Protein AF-A0A9D1TPM6-F1 (afdb_monomer_lite)

Organism: NCBI:txid2838536

Structure (mmCIF, N/CA/C/O backbone):
data_AF-A0A9D1TPM6-F1
#
_entry.id   AF-A0A9D1TPM6-F1
#
loop_
_atom_site.group_PDB
_atom_site.id
_atom_site.type_symbol
_atom_site.label_atom_id
_atom_site.label_alt_id
_atom_site.label_comp_id
_atom_site.label_asym_id
_atom_site.label_entity_id
_atom_site.label_seq_id
_atom_site.pdbx_PDB_ins_code
_atom_site.Cartn_x
_atom_site.Cartn_y
_atom_site.Cartn_z
_atom_site.occupancy
_atom_site.B_iso_or_equiv
_atom_site.auth_seq_id
_atom_site.auth_comp_id
_atom_site.auth_asym_id
_atom_site.auth_atom_id
_atom_site.pdbx_PDB_model_num
ATOM 1 N N . MET A 1 1 ? 1.474 7.282 37.736 1.00 44.75 1 MET A N 1
ATOM 2 C CA . MET A 1 1 ? 1.884 7.096 36.324 1.00 44.75 1 MET A CA 1
ATOM 3 C C . MET A 1 1 ? 0.642 6.899 35.463 1.00 44.75 1 MET A C 1
ATOM 5 O O . MET A 1 1 ? 0.138 5.787 35.370 1.00 44.75 1 MET A O 1
ATOM 9 N N . THR A 1 2 ? 0.105 7.966 34.879 1.00 52.41 2 THR A N 1
ATOM 10 C CA . THR A 1 2 ? -1.038 7.901 33.957 1.00 52.41 2 THR A CA 1
ATOM 11 C C . THR A 1 2 ? -0.558 7.381 32.605 1.00 52.41 2 THR A C 1
ATOM 13 O O . THR A 1 2 ? 0.027 8.108 31.805 1.00 52.41 2 THR A O 1
ATOM 16 N N . LYS A 1 3 ? -0.730 6.080 32.358 1.00 59.22 3 LYS A N 1
ATOM 17 C CA . LYS A 1 3 ?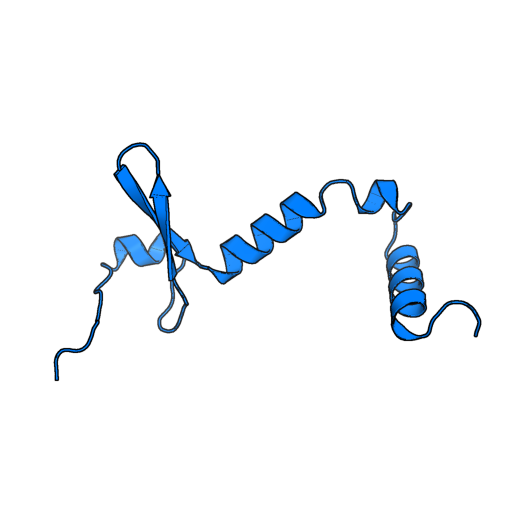 -0.400 5.492 31.057 1.00 59.22 3 LYS A CA 1
ATOM 18 C C . LYS A 1 3 ? -1.457 5.953 30.055 1.00 59.22 3 LYS A C 1
ATOM 20 O O . LYS A 1 3 ? -2.643 5.736 30.277 1.00 59.22 3 LYS A O 1
ATOM 25 N N . ARG A 1 4 ? -1.020 6.590 28.964 1.00 66.94 4 ARG A N 1
ATOM 26 C CA . ARG A 1 4 ? -1.836 6.926 27.783 1.00 66.94 4 ARG A CA 1
ATOM 27 C C . ARG A 1 4 ? -2.266 5.640 27.065 1.00 66.94 4 ARG A C 1
ATOM 29 O O . ARG A 1 4 ? -1.778 5.329 25.986 1.00 66.94 4 ARG A O 1
ATOM 36 N N . GLN A 1 5 ? -3.107 4.844 27.716 1.00 72.44 5 GLN A N 1
ATOM 37 C CA . GLN A 1 5 ? -3.669 3.614 27.176 1.00 72.44 5 GLN A CA 1
ATOM 38 C C . GLN A 1 5 ? -5.084 3.890 26.686 1.00 72.44 5 GLN A C 1
ATOM 40 O O . GLN A 1 5 ? -5.908 4.440 27.413 1.00 72.44 5 GLN A O 1
ATOM 45 N N . ILE A 1 6 ? -5.349 3.494 25.445 1.00 73.69 6 ILE A N 1
ATOM 46 C CA . ILE A 1 6 ? -6.683 3.482 24.855 1.00 73.69 6 ILE A CA 1
ATOM 47 C C . ILE A 1 6 ? -7.092 2.014 24.756 1.00 73.69 6 ILE A C 1
ATOM 49 O O . ILE A 1 6 ? -6.432 1.222 24.081 1.00 73.69 6 ILE A O 1
ATOM 53 N N . THR A 1 7 ? -8.160 1.636 25.454 1.00 79.19 7 THR A N 1
ATOM 54 C CA . THR A 1 7 ? -8.690 0.272 25.405 1.00 79.19 7 THR A CA 1
ATOM 55 C C . THR A 1 7 ? -9.660 0.151 24.243 1.00 79.19 7 THR A C 1
ATOM 57 O O . THR A 1 7 ? -10.723 0.759 24.247 1.00 79.19 7 THR A O 1
ATOM 60 N N . VAL A 1 8 ? -9.308 -0.672 23.257 1.00 77.94 8 VAL A N 1
ATOM 61 C CA . VAL A 1 8 ? -10.199 -1.007 22.139 1.00 77.94 8 VAL A CA 1
ATOM 62 C C . VAL A 1 8 ? -10.956 -2.303 22.472 1.00 77.94 8 VAL A C 1
ATOM 64 O O . VAL A 1 8 ? -10.284 -3.296 22.777 1.00 77.94 8 VAL A O 1
ATOM 67 N N . PRO A 1 9 ? -12.302 -2.338 22.433 1.00 80.62 9 PRO A N 1
ATOM 68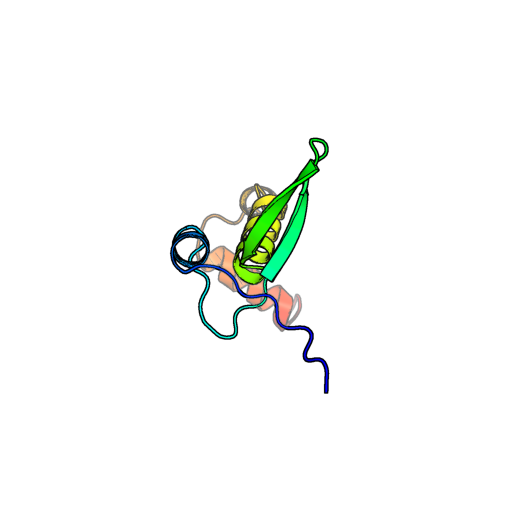 C CA . PRO A 1 9 ? -13.088 -3.561 22.631 1.00 80.62 9 PRO A CA 1
ATOM 69 C C . PRO A 1 9 ? -12.775 -4.647 21.591 1.00 80.62 9 PRO A C 1
ATOM 71 O O . PRO A 1 9 ? -12.352 -4.348 20.475 1.00 80.62 9 PRO A O 1
ATOM 74 N N . VAL A 1 10 ? -12.990 -5.919 21.940 1.00 77.81 10 VAL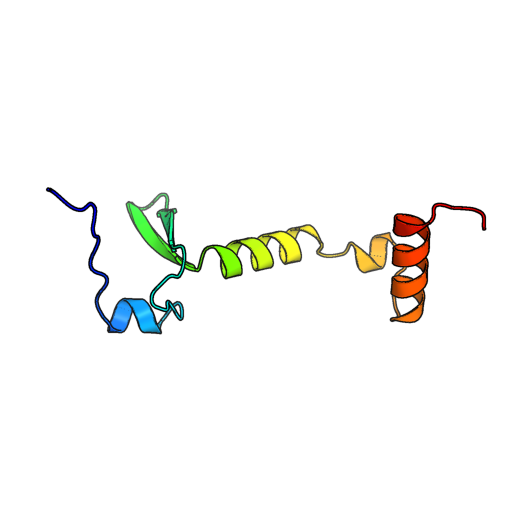 A N 1
ATOM 75 C CA . VAL A 1 10 ? -12.594 -7.066 21.097 1.00 77.81 10 VAL A CA 1
ATOM 76 C C . VAL A 1 10 ? -13.280 -7.079 19.726 1.00 77.81 10 VAL A C 1
ATOM 78 O O . VAL A 1 10 ? -12.632 -7.393 18.729 1.00 77.81 10 VAL A O 1
ATOM 81 N N . GLU A 1 11 ? -14.549 -6.682 19.651 1.00 78.00 11 GLU A N 1
ATOM 82 C CA . GLU A 1 11 ? -15.310 -6.618 18.395 1.00 78.00 11 GLU A CA 1
ATOM 83 C C . GLU A 1 11 ? -14.710 -5.595 17.422 1.00 78.00 11 GLU A C 1
ATOM 85 O O . GLU A 1 11 ? -14.519 -5.896 16.245 1.00 78.00 11 GLU A O 1
ATOM 90 N N . ILE A 1 12 ? -14.280 -4.443 17.945 1.00 77.94 12 ILE A N 1
ATOM 91 C CA . ILE A 1 12 ? -13.647 -3.366 17.174 1.00 77.94 12 ILE A CA 1
ATOM 92 C C . ILE A 1 12 ? -12.235 -3.742 16.717 1.00 77.94 12 ILE A C 1
ATOM 94 O O . ILE A 1 12 ? -11.769 -3.232 15.707 1.00 77.94 12 ILE A O 1
ATOM 98 N N . ARG A 1 13 ? -11.531 -4.645 17.417 1.00 73.81 13 ARG A N 1
ATOM 99 C CA . ARG A 1 13 ? -10.216 -5.138 16.958 1.00 73.81 13 ARG A CA 1
ATOM 100 C C . ARG A 1 13 ? -10.338 -6.144 15.818 1.00 73.81 13 ARG A C 1
ATOM 102 O O . ARG A 1 13 ? -9.478 -6.172 14.944 1.00 73.81 13 ARG A O 1
ATOM 109 N N . ARG A 1 14 ? -11.385 -6.975 15.823 1.00 76.19 14 ARG A N 1
ATOM 110 C CA . ARG A 1 14 ? -11.552 -8.062 14.845 1.00 76.19 14 ARG A CA 1
ATOM 111 C C . ARG A 1 14 ? -11.877 -7.554 13.444 1.00 76.19 14 ARG A C 1
ATOM 113 O O . ARG A 1 14 ? -11.313 -8.081 12.495 1.00 76.19 14 ARG A O 1
ATOM 120 N N . GLN A 1 15 ? -12.725 -6.533 13.319 1.00 71.19 15 GLN A N 1
ATOM 121 C CA . GLN A 1 15 ? -13.103 -5.956 12.020 1.00 71.19 15 GLN A CA 1
ATOM 122 C C . GLN A 1 15 ? -11.900 -5.466 11.182 1.00 71.19 15 GLN A C 1
ATOM 124 O O . GLN A 1 15 ? -11.759 -5.913 10.048 1.00 71.19 15 GLN A O 1
ATOM 129 N N . PRO A 1 16 ? -11.011 -4.601 11.707 1.00 68.31 16 PRO A N 1
ATOM 130 C CA . PRO A 1 16 ? -9.804 -4.151 11.011 1.00 68.31 16 PRO A CA 1
ATOM 131 C C . PRO A 1 16 ? -8.609 -5.113 11.154 1.00 68.31 16 PRO A C 1
ATOM 133 O O . PRO A 1 16 ? -7.528 -4.805 10.656 1.00 68.31 16 PRO A O 1
ATOM 136 N N . GLY A 1 17 ? -8.761 -6.249 11.849 1.00 72.06 17 GLY A N 1
ATOM 137 C CA . GLY A 1 17 ? -7.692 -7.236 12.040 1.00 72.06 17 GLY A CA 1
ATOM 138 C C . GLY A 1 17 ? -6.545 -6.783 12.955 1.00 72.06 17 GLY A C 1
ATOM 139 O O . GLY A 1 17 ? -5.413 -7.224 12.769 1.00 72.06 17 GLY A O 1
ATOM 140 N N . LEU A 1 18 ? -6.817 -5.913 13.932 1.00 78.44 18 LEU A N 1
ATOM 141 C CA . LEU A 1 18 ? -5.812 -5.353 14.840 1.00 78.44 18 LEU A CA 1
ATOM 142 C C . LEU A 1 18 ? -5.310 -6.382 15.859 1.00 78.44 18 LEU A C 1
ATOM 144 O O . LEU A 1 18 ? -6.088 -6.953 16.634 1.00 78.44 18 LEU A O 1
ATOM 148 N N . LYS A 1 19 ? -3.990 -6.556 15.915 1.00 78.38 19 LYS A N 1
ATOM 149 C CA . LYS A 1 19 ? -3.289 -7.399 16.889 1.00 78.38 19 LYS A CA 1
ATOM 150 C C . LYS A 1 19 ? -2.605 -6.554 17.962 1.00 78.38 19 LYS A C 1
ATOM 152 O O . LYS A 1 19 ? -2.416 -5.347 17.833 1.00 78.38 19 LYS A O 1
ATOM 157 N N . SER A 1 20 ? -2.250 -7.196 19.075 1.00 72.00 20 SER A N 1
ATOM 158 C CA . SER A 1 20 ? -1.474 -6.530 20.123 1.00 72.00 20 SER A CA 1
ATOM 159 C C . SER A 1 20 ? -0.101 -6.137 19.576 1.00 72.00 20 SER A C 1
ATOM 161 O O . SER A 1 20 ? 0.626 -7.003 19.101 1.00 72.00 20 SER A O 1
ATOM 163 N N . GLY A 1 21 ? 0.250 -4.852 19.671 1.00 75.56 21 GLY A N 1
ATOM 164 C CA . GLY A 1 21 ? 1.491 -4.298 19.118 1.00 75.56 21 GLY A CA 1
ATOM 165 C C . GLY A 1 21 ? 1.330 -3.595 17.766 1.00 75.56 21 GLY A C 1
ATOM 166 O O . GLY A 1 21 ? 2.271 -2.938 17.331 1.00 75.56 21 GLY A O 1
ATOM 167 N N . ASP A 1 22 ? 0.155 -3.672 17.132 1.00 74.44 22 ASP A N 1
ATOM 168 C CA . ASP A 1 22 ? -0.107 -2.948 15.886 1.00 74.44 22 ASP A CA 1
ATOM 169 C C . ASP A 1 22 ? -0.190 -1.435 16.120 1.00 74.44 22 ASP A C 1
ATOM 171 O O . ASP A 1 22 ? -0.807 -0.957 17.077 1.00 74.44 22 ASP A O 1
ATOM 175 N N . ASN A 1 23 ? 0.374 -0.674 15.181 1.00 73.94 23 ASN A N 1
ATOM 176 C CA . ASN A 1 23 ? 0.195 0.770 15.125 1.00 73.94 23 ASN A CA 1
ATOM 177 C C . ASN A 1 23 ? -1.154 1.102 14.479 1.00 73.94 23 ASN A C 1
ATOM 179 O O . ASN A 1 23 ? -1.484 0.641 13.383 1.00 73.94 23 ASN A O 1
ATOM 183 N N . ILE A 1 24 ? -1.929 1.929 15.173 1.00 76.88 24 ILE A N 1
ATOM 184 C CA . ILE A 1 24 ? -3.288 2.303 14.794 1.00 76.88 24 ILE A CA 1
ATOM 185 C C . ILE A 1 24 ? -3.279 3.731 14.259 1.00 76.88 24 ILE A C 1
ATOM 187 O O . ILE A 1 24 ? -2.733 4.632 14.897 1.00 76.88 24 ILE A O 1
ATOM 191 N N . LEU A 1 25 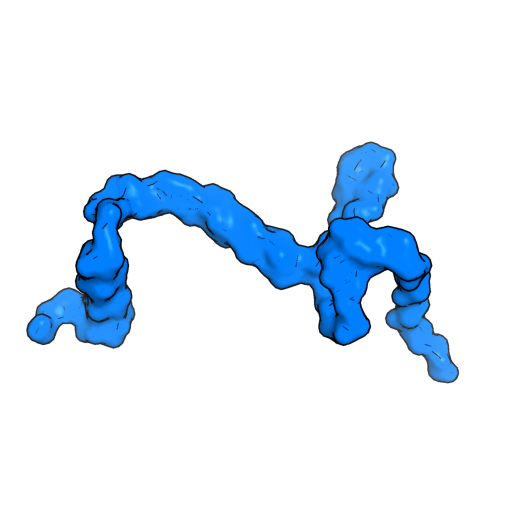? -3.922 3.942 13.113 1.00 74.06 25 LEU A N 1
ATOM 192 C CA . LEU A 1 25 ? -4.171 5.272 12.572 1.00 74.06 25 LEU A CA 1
ATOM 193 C C . LEU A 1 25 ? -5.587 5.722 12.943 1.00 74.06 25 LEU A C 1
ATOM 195 O O . LEU A 1 25 ? -6.554 5.010 12.669 1.00 74.06 2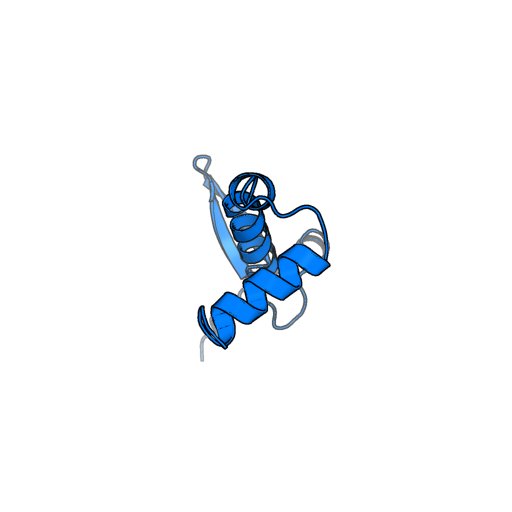5 LEU A O 1
ATOM 199 N N . PHE A 1 26 ? -5.694 6.912 13.534 1.00 76.94 26 PHE A N 1
ATOM 200 C CA . PHE A 1 26 ? -6.967 7.584 13.783 1.00 76.94 26 PHE A CA 1
ATOM 201 C C . PHE A 1 26 ? -7.218 8.607 12.678 1.00 76.94 26 PHE A C 1
ATOM 203 O O . PHE A 1 26 ? -6.450 9.558 12.52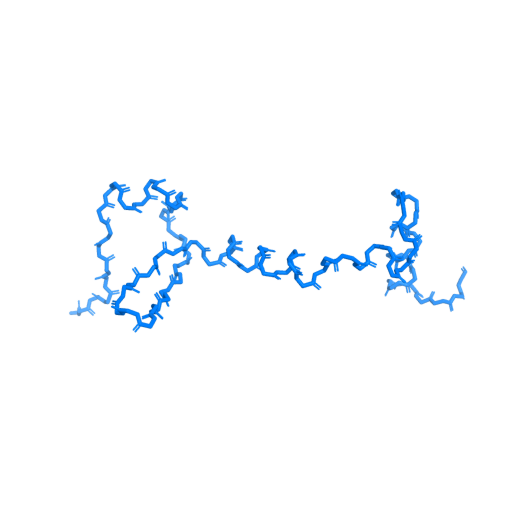7 1.00 76.94 26 PHE A O 1
ATOM 210 N N . LEU A 1 27 ? -8.289 8.413 11.913 1.00 72.94 27 LEU A N 1
ATOM 211 C CA . LEU A 1 27 ? -8.724 9.351 10.880 1.00 72.94 27 LEU A CA 1
ATOM 212 C C . LEU A 1 27 ? -10.079 9.927 11.262 1.00 72.94 27 LEU A C 1
ATOM 214 O O . LEU A 1 27 ? -11.025 9.174 11.473 1.00 72.94 27 LEU A O 1
ATOM 218 N N . GLN A 1 28 ? -10.184 11.251 11.314 1.00 74.94 28 GLN A N 1
ATOM 219 C CA . GLN A 1 28 ? -11.459 11.928 11.516 1.00 74.94 28 GLN A CA 1
ATOM 220 C C . GLN A 1 28 ? -12.075 12.253 10.153 1.00 74.94 28 GLN A C 1
ATOM 222 O O . GLN A 1 28 ? -11.485 12.979 9.350 1.00 74.94 28 GLN A O 1
ATOM 227 N N . LYS A 1 29 ? -13.254 11.699 9.877 1.00 75.00 29 LYS A N 1
ATOM 228 C CA . LYS A 1 29 ? -14.058 12.073 8.711 1.00 75.00 29 LYS A CA 1
ATOM 229 C C . LYS A 1 29 ? -14.718 13.435 8.945 1.00 75.00 29 LYS A C 1
ATOM 231 O O . LYS A 1 29 ? -14.945 13.851 10.079 1.00 75.00 29 LYS A O 1
ATOM 236 N N . GLN A 1 30 ? -15.102 14.103 7.859 1.00 75.25 30 GLN A N 1
ATOM 237 C CA . GLN A 1 30 ? -15.761 15.419 7.894 1.00 75.25 30 GLN A CA 1
ATOM 238 C C . GLN A 1 30 ? -17.108 15.421 8.645 1.00 75.25 30 GLN A C 1
ATOM 240 O O . GLN A 1 30 ? -17.554 16.468 9.096 1.00 75.25 30 GLN A O 1
ATOM 245 N N . ASN A 1 31 ? -17.739 14.254 8.818 1.00 77.62 31 ASN A N 1
ATOM 246 C CA . ASN A 1 31 ? -18.975 14.064 9.585 1.00 77.62 31 ASN A CA 1
ATOM 247 C C . ASN A 1 31 ? -18.741 13.820 11.095 1.00 77.62 31 ASN A C 1
ATOM 249 O O . ASN A 1 31 ? -19.697 13.542 11.814 1.00 77.62 31 ASN A O 1
ATOM 253 N N . GLY A 1 32 ? -17.493 13.878 11.574 1.00 72.62 32 GLY A N 1
ATOM 254 C CA . GLY A 1 32 ? -17.133 13.645 12.977 1.00 72.62 32 GLY A CA 1
ATOM 255 C C . GLY A 1 32 ? -16.888 12.178 13.353 1.00 72.62 32 GLY A C 1
ATOM 256 O O . GLY A 1 32 ? -16.534 11.900 14.497 1.00 72.62 32 GLY A O 1
ATOM 257 N N . GLU A 1 33 ? -17.028 11.237 12.415 1.00 74.44 33 GLU A N 1
ATOM 258 C CA . GLU A 1 33 ? -16.743 9.817 12.641 1.00 74.44 33 GLU A CA 1
ATOM 259 C C . GLU A 1 33 ? -15.225 9.558 12.662 1.00 74.44 33 GLU A C 1
ATOM 261 O O . GLU A 1 33 ? -14.501 9.966 11.751 1.00 74.44 33 GLU A O 1
ATOM 266 N N . SER A 1 34 ? -14.740 8.850 13.684 1.00 59.75 34 SER A N 1
ATOM 267 C CA . SER A 1 34 ? -13.334 8.444 13.793 1.00 59.75 34 SER A CA 1
ATOM 268 C C . SER A 1 34 ? -13.155 7.008 13.307 1.00 59.75 34 SER A C 1
ATOM 270 O O . SER A 1 34 ? -13.675 6.077 13.921 1.00 59.75 34 SER A O 1
ATOM 272 N N . VAL A 1 35 ? -12.393 6.819 12.230 1.00 68.25 35 VAL A N 1
ATOM 273 C CA . VAL A 1 35 ? -12.044 5.494 11.702 1.00 68.25 35 VAL A CA 1
ATOM 274 C C . VAL A 1 35 ? -10.725 5.032 12.299 1.00 68.25 35 VAL A C 1
ATOM 276 O O . VAL A 1 35 ? -9.741 5.775 12.331 1.00 68.25 35 VAL A O 1
ATOM 279 N N . VAL A 1 36 ? -10.730 3.784 12.755 1.00 66.00 36 VAL A N 1
ATOM 280 C CA . VAL A 1 36 ? -9.590 3.092 13.346 1.00 66.00 36 VAL A CA 1
ATOM 281 C C . VAL A 1 36 ? -9.139 2.018 12.364 1.00 66.00 36 VAL A C 1
ATOM 283 O O . VAL A 1 36 ? -9.844 1.031 12.160 1.00 66.00 36 VAL A O 1
ATOM 286 N N . SER A 1 37 ? -7.962 2.208 11.770 1.00 71.38 37 SER A N 1
ATOM 287 C CA . SER A 1 37 ? -7.413 1.281 10.772 1.00 71.38 37 SER A CA 1
ATOM 288 C C . SER A 1 37 ? -5.981 0.881 11.105 1.00 71.38 37 SER A C 1
ATOM 290 O O . SER A 1 37 ? -5.232 1.640 11.728 1.00 71.38 37 SER A O 1
ATOM 292 N N . ASN A 1 38 ? -5.582 -0.312 10.658 1.00 77.56 38 ASN A N 1
ATOM 293 C CA . ASN A 1 38 ? -4.188 -0.741 10.704 1.00 77.56 38 ASN A CA 1
ATOM 294 C C . ASN A 1 38 ? -3.342 0.193 9.819 1.00 77.56 38 ASN A C 1
ATOM 296 O O . ASN A 1 38 ? -3.582 0.307 8.613 1.00 77.56 38 ASN A O 1
ATOM 300 N N . ALA A 1 39 ? -2.368 0.879 10.424 1.00 77.75 39 ALA A N 1
ATOM 301 C CA . ALA A 1 39 ? -1.595 1.914 9.741 1.00 77.75 39 ALA A CA 1
ATOM 302 C C . ALA A 1 39 ? -0.738 1.349 8.595 1.00 77.75 39 ALA A C 1
ATOM 304 O O . ALA A 1 39 ? -0.636 1.969 7.537 1.00 77.75 39 ALA A O 1
ATOM 305 N N . SER A 1 40 ? -0.162 0.158 8.777 1.00 79.31 40 SER A N 1
ATOM 306 C CA . SER A 1 40 ? 0.658 -0.508 7.762 1.00 79.31 40 SER A CA 1
ATOM 307 C C . SER A 1 40 ? -0.177 -0.924 6.555 1.00 79.31 40 SER A C 1
ATOM 309 O O . SER A 1 40 ? 0.200 -0.637 5.421 1.00 79.31 40 SER A O 1
ATOM 311 N N . ALA A 1 41 ? -1.343 -1.531 6.787 1.00 79.75 41 ALA A N 1
ATOM 312 C CA . ALA A 1 41 ? -2.263 -1.896 5.714 1.00 79.75 41 ALA A CA 1
ATOM 313 C C . ALA A 1 41 ? -2.735 -0.657 4.932 1.00 79.75 41 ALA A C 1
ATOM 315 O O . ALA A 1 41 ? -2.723 -0.663 3.702 1.00 79.75 41 ALA A O 1
ATOM 316 N N . ALA A 1 42 ? -3.072 0.431 5.634 1.00 83.25 42 ALA A N 1
ATOM 317 C CA . ALA A 1 42 ? -3.477 1.686 5.004 1.00 83.25 42 ALA A CA 1
ATOM 318 C C . ALA A 1 42 ? -2.348 2.315 4.166 1.00 83.25 42 ALA A C 1
ATOM 320 O O . ALA A 1 42 ? -2.594 2.812 3.067 1.00 83.25 42 ALA A O 1
ATOM 321 N N . ALA A 1 43 ? -1.104 2.274 4.654 1.00 84.44 43 ALA A N 1
ATOM 322 C CA . ALA A 1 43 ? 0.051 2.775 3.915 1.00 84.44 43 ALA A CA 1
ATOM 323 C C . ALA A 1 43 ? 0.302 1.970 2.630 1.00 84.44 43 ALA A C 1
ATOM 325 O O . ALA A 1 43 ? 0.510 2.567 1.574 1.00 84.44 43 ALA A O 1
ATOM 326 N N . ILE A 1 44 ? 0.221 0.635 2.701 1.00 86.94 44 ILE A N 1
ATOM 327 C CA . ILE A 1 44 ? 0.380 -0.243 1.532 1.00 86.94 44 ILE A CA 1
ATOM 328 C C . ILE A 1 44 ? -0.723 0.026 0.506 1.00 86.94 44 ILE A C 1
ATOM 330 O O . ILE A 1 44 ? -0.418 0.212 -0.668 1.00 86.94 44 ILE A O 1
ATOM 334 N N . GLN A 1 45 ? -1.985 0.127 0.933 1.00 87.56 45 GLN A N 1
ATOM 335 C CA . GLN A 1 45 ? -3.095 0.446 0.026 1.00 87.56 45 GLN A CA 1
ATOM 336 C C . GLN A 1 45 ? -2.913 1.808 -0.650 1.00 87.56 45 GLN A C 1
ATOM 338 O O . GLN A 1 45 ? -3.145 1.944 -1.850 1.00 87.56 45 GLN A O 1
ATOM 343 N N . LYS A 1 46 ? -2.455 2.821 0.096 1.00 88.75 46 LYS A N 1
ATOM 344 C CA . LYS A 1 46 ? -2.172 4.144 -0.469 1.00 88.75 46 LYS A CA 1
ATOM 345 C C . LYS A 1 46 ? -1.038 4.092 -1.495 1.00 88.75 46 LYS A C 1
ATOM 347 O O . LYS A 1 46 ? -1.142 4.741 -2.531 1.00 88.75 46 LYS A O 1
ATOM 352 N N . ALA A 1 47 ? 0.016 3.324 -1.222 1.00 88.50 47 ALA A N 1
ATOM 353 C CA . ALA A 1 47 ? 1.097 3.109 -2.177 1.00 88.50 47 ALA A CA 1
ATOM 354 C C . ALA A 1 47 ? 0.576 2.409 -3.442 1.00 88.50 47 ALA A C 1
ATOM 356 O O . ALA A 1 47 ? 0.789 2.916 -4.536 1.00 88.50 47 ALA A O 1
ATOM 357 N N . GLN A 1 48 ? -0.184 1.319 -3.303 1.00 90.00 48 GLN A N 1
ATOM 358 C CA . GLN A 1 48 ? -0.793 0.607 -4.435 1.00 90.00 48 GLN A CA 1
ATOM 359 C C . GLN A 1 48 ? -1.659 1.530 -5.302 1.00 90.00 48 GLN A C 1
ATOM 361 O O . GLN A 1 48 ? -1.530 1.515 -6.522 1.00 90.00 48 GLN A O 1
ATOM 366 N N . ALA A 1 49 ? -2.488 2.375 -4.683 1.00 92.69 49 ALA A N 1
ATOM 367 C CA . ALA A 1 49 ? -3.300 3.350 -5.404 1.00 92.69 49 ALA A CA 1
ATOM 368 C C . ALA A 1 49 ? -2.447 4.396 -6.144 1.00 92.69 49 ALA A C 1
ATOM 370 O O . ALA A 1 49 ? -2.778 4.772 -7.264 1.00 92.69 49 ALA A O 1
ATOM 371 N N . ALA A 1 50 ? -1.341 4.848 -5.546 1.00 92.19 50 ALA A N 1
ATOM 372 C CA . ALA A 1 50 ? -0.418 5.788 -6.183 1.00 92.19 50 ALA A CA 1
ATOM 373 C C . ALA A 1 50 ? 0.368 5.164 -7.352 1.00 92.19 50 ALA A C 1
ATOM 375 O O . ALA A 1 50 ? 0.752 5.883 -8.269 1.00 92.19 50 ALA A O 1
ATOM 376 N N . PHE A 1 51 ? 0.588 3.846 -7.331 1.00 89.62 51 PHE A N 1
ATOM 377 C CA . PHE A 1 51 ? 1.250 3.094 -8.403 1.00 89.62 51 PHE A CA 1
ATOM 378 C C . PHE A 1 51 ? 0.281 2.550 -9.469 1.00 89.62 51 PHE A C 1
ATOM 380 O O . PHE A 1 51 ? 0.708 1.830 -10.372 1.00 89.62 51 PHE A O 1
ATOM 387 N N . ALA A 1 52 ? -1.013 2.881 -9.406 1.00 92.00 52 ALA A N 1
ATOM 388 C CA . ALA A 1 52 ? -1.974 2.465 -10.423 1.00 92.00 52 ALA A CA 1
ATOM 389 C C . ALA A 1 52 ? -1.557 2.980 -11.817 1.00 92.00 52 ALA A C 1
ATOM 391 O O . ALA A 1 52 ? -1.299 4.168 -11.994 1.00 92.00 52 ALA A O 1
ATOM 392 N N . GLY A 1 53 ? -1.469 2.077 -12.799 1.00 91.69 53 GLY A N 1
ATOM 393 C CA . GLY A 1 53 ? -1.033 2.391 -14.168 1.00 91.69 53 GLY A CA 1
ATOM 394 C C . GLY A 1 53 ? 0.476 2.610 -14.340 1.00 91.69 53 GLY A C 1
ATOM 395 O O . GLY A 1 53 ? 0.931 2.843 -15.457 1.00 91.69 53 GLY A O 1
ATOM 396 N N . ALA A 1 54 ? 1.276 2.509 -13.271 1.00 90.44 54 ALA A N 1
ATOM 397 C CA . ALA A 1 54 ? 2.728 2.664 -13.367 1.00 90.44 54 ALA A CA 1
ATOM 398 C C . ALA A 1 54 ? 3.377 1.555 -14.209 1.00 90.44 54 ALA A C 1
ATOM 400 O O . ALA A 1 54 ? 4.324 1.832 -14.937 1.00 90.44 54 ALA A O 1
ATOM 401 N N . ALA A 1 55 ? 2.855 0.325 -14.139 1.00 88.94 55 ALA A N 1
ATOM 402 C CA . ALA A 1 55 ? 3.335 -0.790 -14.954 1.00 88.94 55 ALA A CA 1
ATOM 403 C C . ALA A 1 55 ? 3.171 -0.494 -16.453 1.00 88.94 55 ALA A C 1
ATOM 405 O O . ALA A 1 55 ? 4.147 -0.561 -17.193 1.00 88.94 55 ALA A O 1
ATOM 406 N N . ASP A 1 56 ? 1.985 -0.042 -16.873 1.00 91.25 56 ASP A N 1
ATOM 407 C CA . ASP A 1 56 ? 1.714 0.329 -18.267 1.00 91.25 56 ASP A CA 1
ATOM 408 C C . ASP A 1 56 ? 2.584 1.510 -18.723 1.00 91.25 56 ASP A C 1
ATOM 410 O O . ASP A 1 56 ? 3.150 1.486 -19.814 1.00 91.25 56 ASP A O 1
ATOM 414 N N . ALA A 1 57 ? 2.743 2.532 -17.873 1.00 90.50 57 ALA A N 1
ATOM 415 C CA . ALA A 1 57 ? 3.569 3.703 -18.175 1.00 90.50 57 ALA A CA 1
ATOM 416 C C . ALA A 1 57 ? 5.064 3.367 -18.320 1.00 90.50 57 ALA A C 1
ATOM 418 O O . ALA A 1 57 ? 5.782 4.049 -19.051 1.00 90.50 57 ALA A O 1
ATOM 419 N N . LEU A 1 58 ? 5.527 2.330 -17.618 1.00 87.38 58 LEU A N 1
ATOM 420 C CA . LEU A 1 58 ? 6.900 1.831 -17.667 1.00 87.38 58 LEU A CA 1
ATOM 421 C C . LEU A 1 58 ? 7.084 0.681 -18.670 1.00 87.38 58 LEU A C 1
ATOM 423 O O . LEU A 1 58 ? 8.205 0.208 -18.831 1.00 87.38 58 LEU A O 1
ATOM 427 N N . GLY A 1 59 ? 6.018 0.239 -19.348 1.00 89.62 59 GLY A N 1
ATOM 428 C CA . GLY A 1 59 ? 6.065 -0.876 -20.298 1.00 89.62 59 GLY A CA 1
ATOM 429 C C . GLY A 1 59 ? 6.327 -2.239 -19.649 1.00 89.62 59 GLY A C 1
ATOM 430 O O . GLY A 1 59 ? 6.861 -3.129 -20.302 1.00 89.62 59 GLY A O 1
ATOM 431 N N . VAL A 1 60 ? 5.979 -2.402 -18.372 1.00 92.25 60 VAL A N 1
ATOM 432 C CA . VAL A 1 60 ? 6.205 -3.625 -17.593 1.00 92.25 60 VAL A CA 1
ATOM 433 C C . VAL A 1 60 ? 5.011 -4.552 -17.740 1.00 92.25 60 VAL A C 1
ATOM 435 O O . VAL A 1 60 ? 3.910 -4.224 -17.297 1.00 92.25 60 VAL A O 1
ATOM 438 N N . SER A 1 61 ? 5.235 -5.728 -18.316 1.00 92.62 61 SER A N 1
ATOM 439 C CA . SER A 1 61 ? 4.185 -6.728 -18.551 1.00 92.62 61 SER A CA 1
ATOM 440 C C . SER A 1 61 ? 4.530 -8.119 -18.016 1.00 92.62 61 SER A C 1
ATOM 442 O O . SER A 1 61 ? 3.651 -8.978 -17.922 1.00 92.62 61 SER A O 1
ATOM 444 N N . SER A 1 62 ? 5.790 -8.338 -17.636 1.00 92.88 62 SER A N 1
ATOM 445 C CA . SER A 1 62 ? 6.315 -9.627 -17.195 1.00 92.88 62 SER A CA 1
ATOM 446 C C . SER A 1 62 ? 7.265 -9.498 -16.002 1.00 92.88 62 SER A C 1
ATOM 448 O O . SER A 1 62 ? 7.731 -8.411 -15.659 1.00 92.88 62 SER A O 1
ATOM 450 N N . GLU A 1 63 ? 7.564 -10.629 -15.362 1.00 89.75 63 GLU A N 1
ATOM 451 C CA . GLU A 1 63 ? 8.563 -10.694 -14.288 1.00 89.75 63 GLU A CA 1
ATOM 452 C C . GLU A 1 63 ? 9.975 -10.355 -14.793 1.00 89.75 63 GLU A C 1
ATOM 454 O O . GLU A 1 63 ? 10.742 -9.720 -14.070 1.00 89.75 63 GLU A O 1
ATOM 459 N N . ASP A 1 64 ? 10.290 -10.692 -16.047 1.00 92.56 64 ASP A N 1
ATOM 460 C CA . ASP A 1 64 ? 11.570 -10.349 -16.674 1.00 92.56 64 ASP A CA 1
ATOM 461 C C . ASP A 1 64 ? 11.739 -8.825 -16.811 1.00 92.56 64 ASP A C 1
ATOM 463 O O . ASP A 1 64 ? 12.804 -8.289 -16.498 1.00 92.56 64 ASP A O 1
ATOM 467 N N . ASP A 1 65 ? 10.673 -8.099 -17.172 1.00 90.75 65 ASP A N 1
ATOM 468 C CA . ASP A 1 65 ? 10.687 -6.628 -17.248 1.00 90.75 65 ASP A CA 1
ATOM 469 C C . ASP A 1 65 ? 10.961 -5.991 -15.871 1.00 90.75 65 ASP A C 1
ATOM 471 O O . ASP A 1 65 ? 11.665 -4.983 -15.755 1.00 90.75 65 ASP A O 1
ATOM 475 N N . ILE A 1 66 ? 10.428 -6.599 -14.802 1.00 90.06 66 ILE A N 1
ATOM 476 C CA . ILE A 1 66 ? 10.669 -6.161 -13.420 1.00 90.06 66 ILE A CA 1
ATOM 477 C C . ILE A 1 66 ? 12.131 -6.389 -13.043 1.00 90.06 66 ILE A C 1
ATOM 479 O O . ILE A 1 66 ? 12.748 -5.512 -12.434 1.00 90.06 66 ILE A O 1
ATOM 483 N N . GLN A 1 67 ? 12.690 -7.548 -13.394 1.00 91.31 67 GLN A N 1
ATOM 484 C CA . GLN A 1 67 ? 14.079 -7.876 -13.095 1.00 91.31 67 GLN A CA 1
ATOM 485 C C . GLN A 1 67 ? 15.032 -6.865 -13.748 1.00 91.31 67 GLN A C 1
ATOM 487 O O . GLN A 1 67 ? 15.893 -6.317 -13.058 1.00 91.31 67 GLN A O 1
ATOM 492 N N . VAL A 1 68 ? 14.805 -6.517 -15.021 1.00 90.88 68 VAL A N 1
ATOM 493 C CA . VAL A 1 68 ? 15.577 -5.482 -15.732 1.00 90.88 68 VAL A CA 1
ATOM 494 C C . VAL A 1 68 ? 15.485 -4.126 -15.026 1.00 90.88 68 VAL A C 1
ATOM 496 O O . VAL A 1 68 ? 16.511 -3.494 -14.777 1.00 90.88 68 VAL A O 1
ATOM 499 N N . LEU A 1 69 ? 14.284 -3.689 -14.635 1.00 89.75 69 LEU A N 1
ATOM 500 C CA . LEU A 1 69 ? 14.098 -2.429 -13.901 1.00 89.75 69 LEU A CA 1
ATOM 501 C C . LEU A 1 69 ? 14.826 -2.406 -12.554 1.00 89.75 69 LEU A C 1
ATOM 503 O O . LEU A 1 69 ? 15.404 -1.386 -12.166 1.00 89.75 69 LEU A O 1
ATOM 507 N N . VAL A 1 70 ? 14.789 -3.516 -11.818 1.00 90.69 70 VAL A N 1
ATOM 508 C CA . VAL A 1 70 ? 15.477 -3.641 -10.529 1.00 90.69 70 VAL A CA 1
ATOM 509 C C . VAL A 1 70 ? 16.988 -3.607 -10.723 1.00 90.69 70 VAL A C 1
ATOM 511 O O . VAL A 1 70 ? 17.683 -2.957 -9.936 1.00 90.69 70 VAL A O 1
ATOM 514 N N . ASP A 1 71 ? 17.494 -4.264 -11.761 1.00 91.94 71 ASP A N 1
ATOM 515 C CA . ASP A 1 71 ? 18.917 -4.281 -12.074 1.00 91.94 71 ASP A CA 1
ATOM 516 C C . ASP A 1 71 ? 19.409 -2.892 -12.499 1.00 91.94 71 ASP A C 1
ATOM 518 O O . ASP A 1 71 ? 20.424 -2.424 -11.977 1.00 91.94 71 ASP A O 1
ATOM 522 N N . GLU A 1 72 ? 18.648 -2.168 -13.326 1.00 89.25 72 GLU A N 1
ATOM 523 C CA . GLU A 1 72 ? 18.941 -0.768 -13.661 1.00 89.25 72 GLU A CA 1
ATOM 524 C C . GLU A 1 72 ? 18.963 0.129 -12.413 1.00 89.25 72 GLU A C 1
ATOM 526 O O . GLU A 1 72 ? 19.871 0.949 -12.254 1.00 89.25 72 GLU A O 1
ATOM 531 N N . ALA A 1 73 ? 18.002 -0.034 -11.497 1.00 89.50 73 ALA A N 1
ATOM 532 C CA . ALA A 1 73 ? 17.927 0.763 -10.273 1.00 89.50 73 ALA A CA 1
ATOM 533 C C . ALA A 1 73 ? 19.057 0.450 -9.274 1.00 89.50 73 ALA A C 1
ATOM 535 O O . ALA A 1 73 ? 19.499 1.341 -8.545 1.00 89.50 73 ALA A O 1
ATOM 536 N N . ARG A 1 74 ? 19.515 -0.808 -9.210 1.00 88.94 74 ARG A N 1
ATOM 537 C CA . ARG A 1 74 ? 20.556 -1.257 -8.268 1.00 88.94 74 ARG A CA 1
ATOM 538 C C . ARG A 1 74 ? 21.972 -1.038 -8.779 1.00 88.94 74 ARG A C 1
ATOM 540 O O . ARG A 1 74 ? 22.851 -0.726 -7.976 1.00 88.94 74 ARG A O 1
ATOM 547 N N . TYR A 1 75 ? 22.200 -1.229 -10.074 1.00 91.56 75 TYR A N 1
ATOM 548 C CA . TYR A 1 75 ? 23.541 -1.261 -10.661 1.00 91.56 75 TYR A CA 1
ATOM 549 C C . TYR A 1 75 ? 23.807 -0.114 -11.647 1.00 91.56 75 TYR A C 1
ATOM 551 O O . TYR A 1 75 ? 24.961 0.114 -12.007 1.00 91.56 75 TYR A O 1
ATOM 559 N N . GLY A 1 76 ? 22.779 0.661 -12.011 1.00 79.75 76 GLY A N 1
ATOM 560 C CA . GLY A 1 76 ? 22.864 1.747 -12.986 1.00 79.75 76 GLY A CA 1
ATOM 561 C C . GLY A 1 76 ? 22.863 1.243 -14.433 1.00 79.75 76 GLY A C 1
ATOM 562 O O . GLY A 1 76 ? 23.190 0.091 -14.715 1.00 79.75 76 GLY A O 1
ATOM 563 N N . LYS A 1 77 ? 22.507 2.116 -15.385 1.00 67.12 77 LYS A N 1
ATOM 564 C CA . LYS A 1 77 ? 22.593 1.783 -16.816 1.00 67.12 77 LYS A CA 1
ATOM 565 C C . LYS A 1 77 ? 24.055 1.664 -17.252 1.00 67.12 77 LYS A C 1
ATOM 567 O O . LYS A 1 77 ? 24.758 2.671 -17.291 1.00 67.12 77 LYS A O 1
ATOM 572 N N . GLY A 1 78 ? 24.469 0.464 -17.659 1.00 63.75 78 GLY A N 1
ATOM 573 C CA . GLY A 1 78 ? 25.724 0.247 -18.388 1.00 63.75 78 GLY A CA 1
ATOM 574 C C . GLY A 1 78 ? 26.764 -0.621 -17.682 1.00 63.75 78 GLY A C 1
ATOM 575 O O . GLY A 1 78 ? 27.920 -0.212 -17.570 1.00 63.75 78 GLY A O 1
ATOM 576 N N . ARG A 1 79 ? 26.382 -1.833 -17.273 1.00 51.12 79 ARG A N 1
ATOM 577 C CA . ARG A 1 79 ? 27.328 -2.941 -17.117 1.00 51.12 79 ARG A CA 1
ATOM 578 C C . ARG A 1 79 ? 26.904 -4.109 -17.992 1.00 51.12 79 ARG A C 1
ATOM 580 O O . ARG A 1 79 ? 25.681 -4.342 -18.073 1.00 51.12 79 ARG A O 1
#

pLDDT: mean 79.85, std 10.76, range [44.75, 92.88]

Secondary structure (DSSP, 8-state):
---------HHHHHTTT--TT--EEEEE-TTSPEEEEEHHHHHHHHHHHHTTTHHHHHT--SHHHHHHHHHHHHH-S--

Sequence (79 aa):
MTKRQITVPVEIRRQPGLKSGDNILFLQKQNGESVVSNASAAAIQKAQAAFAGAADALGVSSEDDIQVLVDEARYGKGR

Foldseek 3Di:
DDPPDDDDDPVLCVVQVHDPPFDWDWDQDPVRDTDTHRPVVVVVVVVVVVCVCVCVVQVNDDPVSVVVVVCCVPPNPDD

Radius of gyration: 20.02 Å; chains: 1; bounding box: 46×26×57 Å

InterPro domains:
  IPR037914 SpoVT-AbrB domain superfamily [SSF89447] (3-33)